Protein AF-A0A1V5QG27-F1 (afdb_monomer)

Sequence (175 aa):
MESQVDEIRRYFSTFIGSGKLAVKQAFITAENIEELFAQMKVPAEFDYLSVDIDGNDYWVWKAIQRFSPRVVSVEYNGVFPAHVNWVMPYAPQHSWDGTNYYGASLKALENLGRQKGYSLVGCNLVGVNAFFVRNDLLGDRFCAPFTAENHYEPRRYFLCQSPWRYMKFGPYVEG

Structure (mmCIF, N/CA/C/O backbone):
data_AF-A0A1V5QG27-F1
#
_entry.id   AF-A0A1V5QG27-F1
#
loop_
_atom_site.group_PDB
_atom_site.id
_atom_site.type_symbol
_atom_site.label_atom_id
_atom_site.label_alt_id
_atom_site.label_comp_id
_atom_site.label_asym_id
_atom_site.label_entity_id
_atom_site.label_seq_id
_atom_site.pdbx_PDB_ins_code
_atom_site.Cartn_x
_atom_site.Cartn_y
_atom_site.Cartn_z
_atom_site.occupancy
_atom_site.B_iso_or_equiv
_atom_site.auth_seq_id
_atom_site.auth_comp_id
_atom_site.auth_asym_id
_atom_site.auth_atom_id
_atom_site.pdbx_PDB_model_num
ATOM 1 N N . MET A 1 1 ? -2.673 26.837 9.953 1.00 51.56 1 MET A N 1
ATOM 2 C CA . MET A 1 1 ? -3.381 25.921 9.035 1.00 51.56 1 MET A CA 1
ATOM 3 C C . MET A 1 1 ? -3.932 24.789 9.877 1.00 51.56 1 MET A C 1
ATOM 5 O O . MET A 1 1 ? -3.185 24.307 10.720 1.00 51.56 1 MET A O 1
ATOM 9 N N . GLU A 1 2 ? -5.211 24.441 9.718 1.00 60.25 2 GLU A N 1
ATOM 10 C CA . GLU A 1 2 ? -5.757 23.192 10.278 1.00 60.25 2 GLU A CA 1
ATOM 11 C C . GLU A 1 2 ? -4.984 22.014 9.677 1.00 60.25 2 GLU A C 1
ATOM 13 O O . GLU A 1 2 ? -4.606 22.057 8.504 1.00 60.25 2 GLU A O 1
ATOM 18 N N . SER A 1 3 ? -4.696 20.988 10.477 1.00 85.56 3 SER A N 1
ATOM 19 C CA . SER A 1 3 ? -4.142 19.752 9.928 1.00 85.56 3 SER A CA 1
ATOM 20 C C . SER A 1 3 ? -5.235 18.988 9.171 1.00 85.56 3 SER A C 1
ATOM 22 O O . SER A 1 3 ? -6.419 19.127 9.474 1.00 85.56 3 SER A O 1
ATOM 24 N N . GLN A 1 4 ? -4.856 18.114 8.233 1.00 87.38 4 GLN A N 1
ATOM 25 C CA . GLN A 1 4 ? -5.821 17.226 7.564 1.00 87.38 4 GLN A CA 1
ATOM 26 C C . GLN A 1 4 ? -6.628 16.387 8.577 1.00 87.38 4 GLN A C 1
ATOM 28 O O . GLN A 1 4 ? -7.802 16.094 8.368 1.00 87.38 4 GLN A O 1
ATOM 33 N N . VAL A 1 5 ? -6.028 16.044 9.722 1.00 91.75 5 VAL A N 1
ATOM 34 C CA . VAL A 1 5 ? -6.707 15.324 10.810 1.00 91.75 5 VAL A CA 1
ATOM 35 C C . VAL A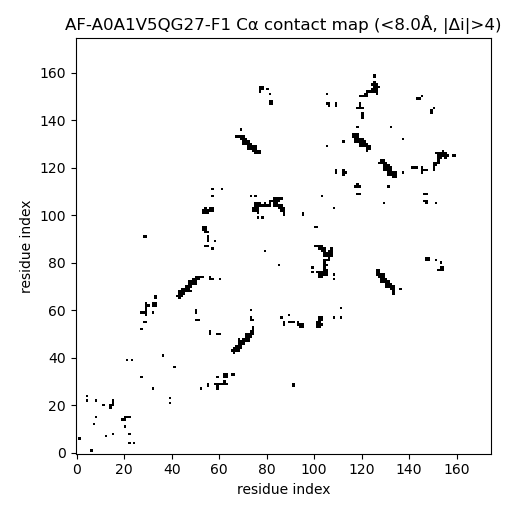 1 5 ? -7.788 16.180 11.471 1.00 91.75 5 VAL A C 1
ATOM 37 O O . VAL A 1 5 ? -8.843 15.650 11.821 1.00 91.75 5 VAL A O 1
ATOM 40 N N . ASP A 1 6 ? -7.561 17.484 11.632 1.00 91.69 6 ASP A N 1
ATOM 41 C CA . ASP A 1 6 ? -8.564 18.400 12.187 1.00 91.69 6 ASP A CA 1
ATOM 42 C C . ASP A 1 6 ? -9.758 18.538 11.236 1.00 91.69 6 ASP A C 1
ATOM 44 O O . ASP A 1 6 ? -10.910 18.450 11.670 1.00 91.69 6 ASP A O 1
ATOM 48 N N . GLU A 1 7 ? -9.501 18.617 9.927 1.00 91.25 7 GLU A N 1
ATOM 49 C CA . GLU A 1 7 ? -10.557 18.599 8.913 1.00 91.25 7 GLU A CA 1
ATOM 50 C C . GLU A 1 7 ? -11.371 17.302 8.960 1.00 91.25 7 GLU A C 1
ATOM 52 O O . GLU A 1 7 ? -12.603 17.362 8.972 1.00 91.25 7 GLU A O 1
ATOM 57 N N . ILE A 1 8 ? -10.717 16.138 9.064 1.00 91.81 8 ILE A N 1
ATOM 58 C CA . ILE A 1 8 ? -11.411 14.850 9.199 1.00 91.81 8 ILE A CA 1
ATOM 59 C C . ILE A 1 8 ? -12.285 14.840 10.458 1.00 91.81 8 ILE A C 1
ATOM 61 O O . ILE A 1 8 ? -13.462 14.484 10.392 1.00 91.81 8 ILE A O 1
ATOM 65 N N . ARG A 1 9 ? -11.742 15.260 11.608 1.00 93.31 9 ARG A N 1
ATOM 66 C CA . ARG A 1 9 ? -12.488 15.307 12.877 1.00 93.31 9 ARG A CA 1
ATOM 67 C C . ARG A 1 9 ? -13.709 16.211 12.796 1.00 93.31 9 ARG A C 1
ATOM 69 O O . ARG A 1 9 ? -14.738 15.886 13.381 1.00 93.31 9 ARG A O 1
ATOM 76 N N . ARG A 1 10 ? -13.604 17.321 12.069 1.00 91.06 10 ARG A N 1
ATOM 77 C CA . ARG A 1 10 ? -14.700 18.265 11.865 1.00 91.06 10 ARG A CA 1
ATOM 78 C C . ARG A 1 10 ? -15.766 17.710 10.923 1.00 91.06 10 ARG A C 1
ATOM 80 O O . ARG A 1 10 ? -16.941 17.713 11.279 1.00 91.06 10 ARG A O 1
ATOM 87 N N . TYR A 1 11 ? -15.375 17.246 9.737 1.00 90.44 11 TYR A N 1
ATOM 88 C CA . TYR A 1 11 ? -16.317 16.838 8.688 1.00 90.44 11 TYR A CA 1
ATOM 89 C C . TYR A 1 11 ? -16.942 15.455 8.926 1.00 90.44 11 TYR A C 1
ATOM 91 O O . TYR A 1 11 ? -18.077 15.221 8.512 1.00 90.44 11 TYR A O 1
ATOM 99 N N . PHE A 1 12 ? -16.246 14.561 9.633 1.00 92.06 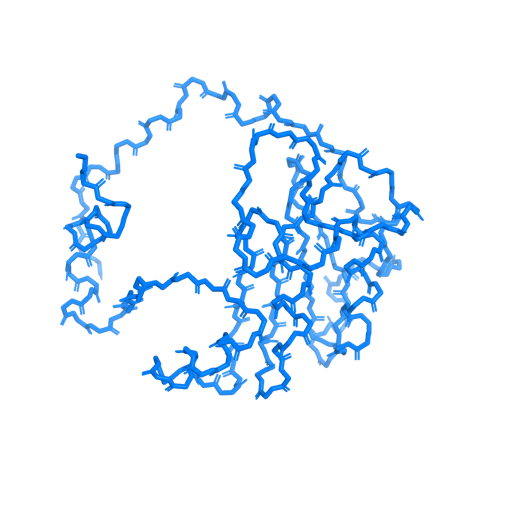12 PHE A N 1
ATOM 100 C CA . PHE A 1 12 ? -16.708 13.201 9.935 1.00 92.06 12 PHE A CA 1
ATOM 101 C C . PHE A 1 12 ? -17.011 12.988 11.426 1.00 92.06 12 PHE A C 1
ATOM 103 O O . PHE A 1 12 ? -17.005 11.853 11.907 1.00 92.06 12 PHE A O 1
ATOM 110 N N . SER A 1 13 ? -17.300 14.065 12.163 1.00 93.50 13 SER A N 1
ATOM 111 C CA . SER A 1 13 ? -17.585 14.031 13.605 1.00 93.50 13 SER A CA 1
ATOM 112 C C . SER A 1 13 ? -18.696 13.042 13.975 1.00 93.50 13 SER A C 1
ATOM 114 O O . SER A 1 13 ? -18.549 12.315 14.952 1.00 93.50 13 SER A O 1
ATOM 116 N N . THR A 1 14 ? -19.753 12.929 13.165 1.00 93.50 14 THR A N 1
ATOM 117 C CA . THR A 1 14 ? -20.835 11.944 13.339 1.00 93.50 14 THR A CA 1
ATOM 118 C C . THR A 1 14 ? -20.333 10.495 13.288 1.00 93.50 14 THR A C 1
ATOM 120 O O . THR A 1 14 ? -20.661 9.678 14.153 1.00 93.50 14 THR A O 1
ATOM 123 N N . PHE A 1 15 ? -19.511 10.144 12.294 1.00 94.56 15 PHE A N 1
ATOM 124 C CA . PHE A 1 15 ? -18.972 8.784 12.152 1.00 94.56 15 PHE A CA 1
ATOM 125 C C . PHE A 1 15 ? -17.969 8.453 13.258 1.00 94.56 15 PHE A C 1
ATOM 127 O O . PHE A 1 15 ? -17.930 7.320 13.733 1.00 94.56 15 PHE A O 1
ATOM 134 N N . ILE A 1 16 ? -17.202 9.451 13.703 1.00 95.31 16 ILE A N 1
ATOM 135 C CA . ILE A 1 16 ? -16.284 9.315 14.836 1.00 95.31 16 ILE A CA 1
ATOM 136 C C . ILE A 1 16 ? -17.067 9.135 16.141 1.00 95.31 16 ILE A C 1
ATOM 138 O O . ILE A 1 16 ? -16.796 8.204 16.895 1.00 95.31 16 ILE A O 1
ATOM 142 N N . GLY A 1 17 ? -18.077 9.973 16.387 1.00 94.75 17 GLY A N 1
ATOM 143 C CA . GLY A 1 17 ? -18.913 9.922 17.588 1.00 94.75 17 GLY A CA 1
ATOM 144 C C . GLY A 1 17 ? -19.724 8.631 17.713 1.00 94.75 17 GLY A C 1
ATOM 145 O O . GLY A 1 17 ? -19.944 8.154 18.821 1.00 94.75 17 GLY A O 1
ATOM 146 N N . SER A 1 18 ? -20.113 8.029 16.585 1.00 96.19 18 SER A N 1
ATOM 147 C CA . SER A 1 18 ? -20.784 6.720 16.540 1.00 96.19 18 SER A CA 1
ATOM 148 C C . SER A 1 18 ? -19.826 5.521 16.525 1.00 96.19 18 SER A C 1
ATOM 150 O O . SER A 1 18 ? -20.284 4.380 16.541 1.00 96.19 18 SER A O 1
ATOM 152 N N . GLY A 1 19 ? -18.508 5.746 16.481 1.00 94.50 19 GLY A N 1
ATOM 153 C CA . GLY A 1 19 ? -17.495 4.687 16.442 1.00 94.50 19 GLY A CA 1
ATOM 154 C C . GLY A 1 19 ? -17.362 3.958 15.098 1.00 94.50 19 GLY A C 1
ATOM 155 O O . GLY A 1 19 ? -16.638 2.969 15.022 1.00 94.50 19 GLY A O 1
ATOM 156 N N . LYS A 1 20 ? -18.023 4.434 14.032 1.00 95.12 20 LYS A N 1
ATOM 157 C CA . LYS A 1 20 ? -17.903 3.888 12.664 1.00 95.12 20 LYS A CA 1
ATOM 158 C C . LYS A 1 20 ? -16.599 4.298 11.968 1.00 95.12 20 LYS A C 1
ATOM 160 O O . LYS A 1 20 ? -16.198 3.655 11.004 1.00 95.12 20 LYS A O 1
ATOM 165 N N . LEU A 1 21 ? -15.950 5.365 12.440 1.00 95.69 21 LEU A N 1
ATOM 166 C CA . LEU A 1 21 ? -14.657 5.847 11.958 1.00 95.69 21 LEU A CA 1
ATOM 167 C C . LEU A 1 21 ? -13.728 6.112 13.145 1.00 95.69 21 LEU A C 1
ATOM 169 O O . LEU A 1 21 ? -14.101 6.799 14.092 1.00 95.69 21 LEU A O 1
ATOM 173 N N . ALA A 1 22 ? -12.493 5.626 13.067 1.00 95.88 22 ALA A N 1
ATOM 174 C CA . ALA A 1 22 ? -11.440 5.949 14.020 1.00 95.88 22 ALA A CA 1
ATOM 175 C C . ALA A 1 22 ? -10.273 6.616 13.286 1.00 95.88 22 ALA A C 1
ATOM 177 O O . ALA A 1 22 ? -9.914 6.213 12.182 1.00 95.88 22 ALA A O 1
ATOM 178 N N . VAL A 1 23 ? -9.681 7.643 13.897 1.00 95.81 23 VAL A N 1
ATOM 179 C CA . VAL A 1 23 ? -8.600 8.431 13.289 1.00 95.81 23 VAL A CA 1
ATOM 180 C C . VAL A 1 23 ? -7.460 8.569 14.282 1.00 95.81 23 VAL A C 1
ATOM 182 O O . VAL A 1 23 ? -7.659 9.003 15.419 1.00 95.81 23 VAL A O 1
ATOM 185 N N . LYS A 1 24 ? -6.249 8.242 13.833 1.00 95.19 24 LYS A N 1
ATOM 186 C CA . LYS A 1 24 ? -5.016 8.390 14.602 1.00 95.19 24 LYS A CA 1
ATOM 187 C C . LYS A 1 24 ? -4.030 9.226 13.805 1.00 95.19 24 LYS A C 1
ATOM 189 O O . LYS A 1 24 ? -3.652 8.858 12.702 1.00 95.19 24 LYS A O 1
ATOM 194 N N . GLN A 1 25 ? -3.597 10.335 14.392 1.00 95.94 25 GLN A N 1
ATOM 195 C CA . GLN A 1 25 ? -2.482 11.111 13.864 1.00 95.94 25 GLN A CA 1
ATOM 196 C C . GLN A 1 25 ? -1.175 10.489 14.354 1.00 95.94 25 GLN A C 1
ATOM 198 O O . GLN A 1 25 ? -0.935 10.437 15.562 1.00 95.94 25 GLN A O 1
ATOM 203 N N . ALA A 1 26 ? -0.354 10.005 13.428 1.00 95.31 26 ALA A N 1
ATOM 204 C CA . ALA A 1 26 ? 0.970 9.462 13.700 1.00 95.31 26 ALA A CA 1
ATOM 205 C C . ALA A 1 26 ? 1.838 9.559 12.439 1.00 95.31 26 ALA A C 1
ATOM 207 O O . ALA A 1 26 ? 1.316 9.503 11.328 1.00 95.31 26 ALA A O 1
ATOM 208 N N . PHE A 1 27 ? 3.153 9.679 12.617 1.00 96.00 27 PHE A N 1
ATOM 209 C CA . PHE A 1 27 ? 4.109 9.469 11.533 1.00 96.00 27 PHE A CA 1
ATOM 210 C C . PHE A 1 27 ? 4.399 7.967 11.440 1.00 96.00 27 PHE A C 1
ATOM 212 O O . PHE A 1 27 ? 4.884 7.376 12.409 1.00 96.00 27 PHE A O 1
ATOM 219 N N . ILE A 1 28 ? 4.038 7.337 10.324 1.00 97.12 28 ILE A N 1
ATOM 220 C CA . ILE A 1 28 ? 4.103 5.880 10.166 1.00 97.12 28 ILE A CA 1
ATOM 221 C C . ILE A 1 28 ? 5.514 5.466 9.740 1.00 97.12 28 ILE A C 1
ATOM 223 O O . ILE A 1 28 ? 6.086 6.031 8.811 1.00 97.12 28 ILE A O 1
ATOM 227 N N . THR A 1 29 ? 6.057 4.449 10.401 1.00 98.44 29 THR A N 1
ATOM 228 C CA . THR A 1 29 ? 7.343 3.830 10.070 1.00 98.44 29 THR A CA 1
ATOM 229 C C . THR A 1 29 ? 7.203 2.308 10.024 1.00 98.44 29 THR A C 1
ATOM 231 O O . THR A 1 29 ? 6.205 1.741 10.479 1.00 98.44 29 THR A O 1
ATOM 234 N N . ALA A 1 30 ? 8.211 1.622 9.483 1.00 98.38 30 ALA A N 1
ATOM 235 C CA . ALA A 1 30 ? 8.245 0.162 9.474 1.00 98.38 30 ALA A CA 1
ATOM 236 C C . ALA A 1 30 ? 8.248 -0.420 10.902 1.00 98.38 30 ALA A C 1
ATOM 238 O O . ALA A 1 30 ? 7.705 -1.494 11.135 1.00 98.38 30 ALA A O 1
ATOM 239 N N . GLU A 1 31 ? 8.819 0.292 11.874 1.00 98.56 31 GLU A N 1
ATOM 240 C CA . GLU A 1 31 ? 8.923 -0.171 13.261 1.00 98.56 31 GLU A CA 1
ATOM 241 C C . GLU A 1 31 ? 7.624 0.005 14.053 1.00 98.56 31 GLU A C 1
ATOM 243 O O . GLU A 1 31 ? 7.418 -0.705 15.035 1.00 98.56 31 GLU A O 1
ATOM 248 N N . ASN A 1 32 ? 6.762 0.955 13.671 1.00 98.31 32 ASN A N 1
ATOM 249 C CA . ASN A 1 32 ? 5.613 1.339 14.495 1.00 98.31 32 ASN A CA 1
ATOM 250 C C . ASN A 1 32 ? 4.246 0.911 13.943 1.00 98.31 32 ASN A C 1
ATOM 252 O O . ASN A 1 32 ? 3.275 0.929 14.699 1.00 98.31 32 ASN A O 1
ATOM 256 N N . ILE A 1 33 ? 4.145 0.510 12.671 1.00 98.38 33 ILE A N 1
ATOM 257 C CA . ILE A 1 33 ? 2.849 0.283 12.017 1.00 98.38 33 ILE A CA 1
ATOM 258 C C . ILE A 1 33 ? 1.989 -0.778 12.719 1.00 98.38 33 ILE A C 1
ATOM 260 O O . ILE A 1 33 ? 0.801 -0.559 12.953 1.00 98.38 33 ILE A O 1
ATOM 264 N N . GLU A 1 34 ? 2.573 -1.906 13.121 1.00 98.25 34 GLU A N 1
ATOM 265 C CA . GLU A 1 34 ? 1.814 -2.969 13.791 1.00 98.25 34 GLU A CA 1
ATOM 266 C C . GLU A 1 34 ? 1.373 -2.584 15.205 1.00 98.25 34 GLU A C 1
ATOM 268 O O . GLU A 1 34 ? 0.284 -2.958 15.641 1.00 98.25 34 GLU A O 1
ATOM 273 N N . GLU A 1 35 ? 2.196 -1.812 15.913 1.00 98.38 35 GLU A N 1
ATOM 274 C CA . GLU A 1 35 ? 1.856 -1.286 17.234 1.00 98.38 35 GLU A CA 1
ATOM 275 C C . GLU A 1 35 ? 0.725 -0.253 17.125 1.00 98.38 35 GLU A C 1
ATOM 277 O O . GLU A 1 35 ? -0.220 -0.274 17.912 1.00 98.38 35 GLU A O 1
ATOM 282 N N . LEU A 1 36 ? 0.745 0.595 16.091 1.00 98.38 36 LEU A N 1
ATOM 283 C CA . LEU A 1 36 ? -0.359 1.507 15.790 1.00 98.38 36 LEU A CA 1
ATOM 284 C C . LEU A 1 36 ? -1.655 0.743 15.483 1.00 98.38 36 LEU A C 1
ATOM 286 O O . LEU A 1 36 ? -2.713 1.117 15.993 1.00 98.38 36 LEU A O 1
ATOM 290 N N . PHE A 1 37 ? -1.593 -0.346 14.711 1.00 98.31 37 PHE A N 1
ATOM 291 C CA . PHE A 1 37 ? -2.753 -1.211 14.468 1.00 98.31 37 PHE A CA 1
ATOM 292 C C . PHE A 1 37 ? -3.285 -1.837 15.761 1.00 98.31 37 PHE A C 1
ATOM 294 O O . PHE A 1 37 ? -4.496 -1.824 15.991 1.00 98.31 37 PHE A O 1
ATOM 301 N N . ALA A 1 38 ? -2.402 -2.320 16.639 1.00 97.50 38 ALA A N 1
ATOM 302 C CA . ALA A 1 38 ? -2.787 -2.882 17.932 1.00 97.50 38 ALA A CA 1
ATOM 303 C C . ALA A 1 38 ? -3.459 -1.837 18.842 1.00 97.50 38 ALA A C 1
ATOM 305 O O . ALA A 1 38 ? -4.528 -2.099 19.396 1.00 97.50 38 ALA A O 1
ATOM 306 N N . GLN A 1 39 ? -2.895 -0.628 18.940 1.00 97.62 39 GLN A N 1
ATOM 307 C CA . GLN A 1 39 ? -3.480 0.491 19.694 1.00 97.62 39 GLN A CA 1
ATOM 308 C C . GLN A 1 39 ? -4.870 0.874 19.178 1.00 97.62 39 GLN A C 1
ATOM 310 O O . GLN A 1 39 ? -5.763 1.201 19.961 1.00 97.62 39 GLN A O 1
ATOM 315 N N . MET A 1 40 ? -5.056 0.804 17.860 1.00 97.19 40 MET A N 1
ATOM 316 C CA . MET A 1 40 ? -6.327 1.074 17.189 1.00 97.19 40 MET A CA 1
ATOM 317 C C . MET A 1 40 ? -7.273 -0.132 17.174 1.00 97.19 40 MET A C 1
ATOM 319 O O . MET A 1 40 ? -8.371 -0.027 16.631 1.00 97.19 40 MET A O 1
ATOM 323 N N . LYS A 1 41 ? -6.884 -1.257 17.795 1.00 97.00 41 LYS A N 1
ATOM 324 C CA . LYS A 1 41 ? -7.662 -2.503 17.866 1.00 97.00 41 LYS A CA 1
ATOM 325 C C . LYS A 1 41 ? -8.076 -3.028 16.487 1.00 97.00 41 LYS A C 1
ATOM 327 O O . LYS A 1 41 ? -9.156 -3.599 16.340 1.00 97.00 41 LYS A O 1
ATOM 332 N N . VAL A 1 42 ? -7.222 -2.835 15.481 1.00 97.88 42 VAL A N 1
ATOM 333 C CA . VAL A 1 42 ? -7.424 -3.413 14.149 1.00 97.88 42 VAL A CA 1
ATOM 334 C C . VAL A 1 42 ? -7.404 -4.941 14.295 1.00 97.88 42 VAL A C 1
ATOM 336 O O . VAL A 1 42 ? -6.495 -5.472 14.940 1.00 97.88 42 VAL A O 1
ATOM 339 N N . PRO A 1 43 ? -8.396 -5.672 13.764 1.00 97.81 43 PRO A N 1
ATOM 340 C CA . PRO A 1 43 ? -8.380 -7.128 13.823 1.00 97.81 43 PRO A CA 1
ATOM 341 C C . PRO A 1 43 ? -7.254 -7.681 12.942 1.00 97.81 43 PRO A C 1
ATOM 343 O O . PRO A 1 43 ? -6.877 -7.072 11.945 1.00 97.81 43 PRO A O 1
ATOM 346 N N . ALA A 1 44 ? -6.717 -8.852 13.295 1.00 97.62 44 ALA A N 1
ATOM 347 C CA . ALA A 1 44 ? -5.647 -9.483 12.516 1.00 97.62 44 ALA A CA 1
ATOM 348 C C . ALA A 1 44 ? -6.077 -9.767 11.065 1.00 97.62 44 ALA A C 1
ATOM 350 O O . ALA A 1 44 ? -5.274 -9.636 10.146 1.00 97.62 44 ALA A O 1
ATOM 351 N N . GLU A 1 45 ? -7.352 -10.097 10.853 1.00 98.12 45 GLU A N 1
ATOM 352 C CA . GLU A 1 45 ? -7.966 -10.209 9.532 1.00 98.12 45 GLU A CA 1
ATOM 353 C C . GLU A 1 45 ? -9.020 -9.113 9.351 1.00 98.12 45 GLU A C 1
ATOM 355 O O . GLU A 1 45 ? -9.913 -8.952 10.183 1.00 98.12 45 GLU A O 1
ATOM 360 N N . PHE A 1 46 ? -8.915 -8.361 8.258 1.00 98.19 46 PHE A N 1
ATOM 361 C CA . PHE A 1 46 ? -9.864 -7.321 7.853 1.00 98.19 46 PHE A CA 1
ATOM 362 C C . PHE A 1 46 ? -9.949 -7.257 6.329 1.00 98.19 46 PHE A C 1
ATOM 364 O O . PHE A 1 46 ? -9.179 -7.909 5.629 1.00 98.19 46 PHE A O 1
ATOM 371 N N . ASP A 1 47 ? -10.891 -6.498 5.778 1.00 98.50 47 ASP A N 1
ATOM 372 C CA . ASP A 1 47 ? -11.154 -6.574 4.340 1.00 98.50 47 ASP A CA 1
ATOM 373 C C . ASP A 1 47 ? -10.146 -5.794 3.481 1.00 98.50 47 ASP A C 1
ATOM 375 O O . ASP A 1 47 ? -9.695 -6.312 2.461 1.00 98.50 47 ASP A O 1
ATOM 379 N N . TYR A 1 48 ? -9.768 -4.575 3.873 1.00 98.56 48 TYR A N 1
ATOM 380 C CA . TYR A 1 48 ? -9.018 -3.670 2.996 1.00 98.56 48 TYR A CA 1
ATOM 381 C C . TYR A 1 48 ? -7.961 -2.846 3.736 1.00 98.56 48 TYR A C 1
ATOM 383 O O . TYR A 1 48 ? -8.277 -2.147 4.698 1.00 98.56 48 TYR A O 1
ATOM 391 N N . LEU A 1 49 ? -6.721 -2.891 3.242 1.00 98.75 49 LEU A N 1
ATOM 392 C CA . LEU A 1 49 ? -5.599 -2.050 3.665 1.00 98.75 49 LEU A CA 1
ATOM 393 C C . LEU A 1 49 ? -5.184 -1.122 2.520 1.00 98.75 49 LEU A C 1
ATOM 395 O O . LEU A 1 49 ? -4.928 -1.597 1.420 1.00 98.75 49 LEU A O 1
ATOM 399 N N . SER A 1 50 ? -5.041 0.175 2.787 1.00 98.50 50 SER A N 1
ATOM 400 C CA . SER A 1 50 ? -4.419 1.131 1.864 1.00 98.50 50 SER A CA 1
ATOM 401 C C . SER A 1 50 ? -3.094 1.608 2.446 1.00 98.50 50 SER A C 1
ATOM 403 O O . SER A 1 50 ? -3.057 2.013 3.608 1.00 98.50 50 SER A O 1
ATOM 405 N N . VAL A 1 51 ? -2.028 1.572 1.652 1.00 98.44 51 VAL A N 1
ATOM 406 C CA . VAL A 1 51 ? -0.704 2.105 1.989 1.00 98.44 51 VAL A CA 1
ATOM 407 C C . VAL A 1 51 ? -0.340 3.132 0.923 1.00 98.44 51 VAL A C 1
ATOM 409 O O . VAL A 1 51 ? -0.027 2.764 -0.205 1.00 98.44 51 VAL A O 1
ATOM 412 N N . ASP A 1 52 ? -0.479 4.399 1.287 1.00 96.38 52 ASP A N 1
ATOM 413 C CA . ASP A 1 52 ? -0.190 5.565 0.453 1.00 96.38 52 ASP A CA 1
ATOM 414 C C . ASP A 1 52 ? 0.328 6.649 1.410 1.00 96.38 52 ASP A C 1
ATOM 416 O O . ASP A 1 52 ? -0.444 7.330 2.091 1.00 96.38 52 ASP A O 1
ATOM 420 N N . ILE A 1 53 ? 1.642 6.623 1.637 1.00 95.44 53 ILE A N 1
ATOM 421 C CA . ILE A 1 53 ? 2.359 7.449 2.622 1.00 95.44 53 ILE A CA 1
ATOM 422 C C . ILE A 1 53 ? 3.529 8.211 1.988 1.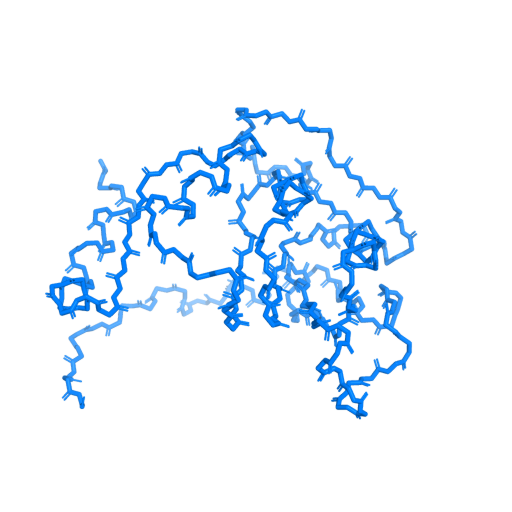00 95.44 53 ILE A C 1
ATOM 424 O O . ILE A 1 53 ? 4.475 8.581 2.690 1.00 95.44 53 ILE A O 1
ATOM 428 N N . ASP A 1 54 ? 3.468 8.409 0.670 1.00 93.31 54 ASP A N 1
ATOM 429 C CA . ASP A 1 54 ? 4.408 9.192 -0.125 1.00 93.31 54 ASP A CA 1
ATOM 430 C C . ASP A 1 54 ? 5.884 8.770 0.075 1.00 93.31 54 ASP A C 1
ATOM 432 O O . ASP A 1 54 ? 6.765 9.607 0.291 1.00 93.31 54 ASP A O 1
ATOM 436 N N . GLY A 1 55 ? 6.205 7.467 0.059 1.00 95.25 55 GLY A N 1
ATOM 437 C CA . GLY A 1 55 ? 7.604 7.028 0.062 1.00 95.25 55 GLY A CA 1
ATOM 438 C C . GLY A 1 55 ? 7.874 5.641 0.633 1.00 95.25 55 GLY A C 1
ATOM 439 O O . GLY A 1 55 ? 8.332 4.741 -0.071 1.00 95.25 55 GLY A O 1
ATOM 440 N N . ASN A 1 56 ? 7.693 5.457 1.941 1.00 98.00 56 ASN A N 1
ATOM 441 C CA . ASN A 1 56 ? 8.092 4.216 2.625 1.00 98.00 56 ASN A CA 1
ATOM 442 C C . ASN A 1 56 ? 7.091 3.059 2.445 1.00 98.00 56 ASN A C 1
ATOM 444 O O . ASN A 1 56 ? 7.165 2.071 3.176 1.00 98.00 56 ASN A O 1
ATOM 448 N N . ASP A 1 57 ? 6.183 3.145 1.476 1.00 98.31 57 ASP A N 1
ATOM 449 C CA . ASP A 1 57 ? 5.053 2.240 1.243 1.00 98.31 57 ASP A CA 1
ATOM 450 C C . ASP A 1 57 ? 5.480 0.771 1.182 1.00 98.31 57 ASP A C 1
ATOM 452 O O . ASP A 1 57 ? 4.944 -0.084 1.894 1.00 98.31 57 ASP A O 1
ATOM 456 N N . TYR A 1 58 ? 6.534 0.487 0.409 1.00 98.75 58 TYR A N 1
ATOM 457 C CA . TYR A 1 58 ? 7.129 -0.847 0.311 1.00 98.75 58 TYR A CA 1
ATOM 458 C C . TYR A 1 58 ? 7.593 -1.371 1.677 1.00 98.75 58 TYR A C 1
ATOM 460 O O . TYR A 1 58 ? 7.342 -2.524 2.026 1.00 98.75 58 TYR A O 1
ATOM 468 N N . TRP A 1 59 ? 8.279 -0.538 2.462 1.00 98.81 59 TRP A N 1
ATOM 469 C CA . TRP A 1 59 ? 8.870 -0.938 3.740 1.00 98.81 59 TRP A CA 1
ATOM 470 C C . TRP A 1 59 ? 7.823 -1.110 4.830 1.00 98.81 59 TRP A C 1
ATOM 472 O O . TRP A 1 59 ? 7.886 -2.078 5.586 1.00 98.81 59 TRP A O 1
ATOM 482 N N . VAL A 1 60 ? 6.831 -0.223 4.867 1.00 98.75 60 VAL A N 1
ATOM 483 C CA . VAL A 1 60 ? 5.705 -0.316 5.795 1.00 98.75 60 VAL A CA 1
ATOM 484 C C . VAL A 1 60 ? 4.874 -1.556 5.492 1.00 98.75 60 VAL A C 1
ATOM 486 O O . VAL A 1 60 ? 4.642 -2.359 6.395 1.00 98.75 60 VAL A O 1
ATOM 489 N N . TRP A 1 61 ? 4.512 -1.808 4.230 1.00 98.81 61 TRP A N 1
ATOM 490 C CA . TRP A 1 61 ? 3.795 -3.037 3.887 1.00 98.81 61 TRP A CA 1
ATOM 491 C C . TRP A 1 61 ? 4.632 -4.293 4.163 1.00 98.81 61 TRP A C 1
ATOM 493 O O . TRP A 1 61 ? 4.118 -5.298 4.668 1.00 98.81 61 TRP A O 1
ATOM 503 N N . LYS A 1 62 ? 5.945 -4.247 3.903 1.00 98.81 62 LYS A N 1
ATOM 504 C CA . LYS A 1 62 ? 6.863 -5.337 4.252 1.00 98.81 62 LYS A CA 1
ATOM 505 C C . LYS A 1 62 ? 6.880 -5.611 5.757 1.00 98.81 62 LYS A C 1
ATOM 507 O O . LYS A 1 62 ? 6.915 -6.781 6.128 1.00 98.81 62 LYS A O 1
ATOM 512 N N . ALA A 1 63 ? 6.819 -4.590 6.606 1.00 98.69 63 ALA A N 1
ATOM 513 C CA . ALA A 1 63 ? 6.871 -4.740 8.059 1.00 98.69 63 ALA A CA 1
ATOM 514 C C . ALA A 1 63 ? 5.591 -5.312 8.693 1.00 98.69 63 ALA A C 1
ATOM 516 O O . ALA A 1 63 ? 5.666 -5.913 9.758 1.00 98.69 63 ALA A O 1
ATOM 517 N N . ILE A 1 64 ? 4.436 -5.195 8.033 1.00 98.69 64 ILE A N 1
ATOM 518 C CA . ILE A 1 64 ? 3.177 -5.787 8.511 1.00 98.69 64 ILE A CA 1
ATOM 519 C C . ILE A 1 64 ? 3.232 -7.315 8.344 1.00 98.69 64 ILE A C 1
ATOM 521 O O . ILE A 1 64 ? 3.189 -7.812 7.225 1.00 98.69 64 ILE A O 1
ATOM 525 N N . GLN A 1 65 ? 3.317 -8.080 9.426 1.00 98.12 65 GLN A N 1
ATOM 526 C CA . GLN A 1 65 ? 3.454 -9.544 9.431 1.00 98.12 65 GLN A CA 1
ATOM 527 C C . GLN A 1 65 ? 2.311 -10.247 10.177 1.00 98.12 65 GLN A C 1
ATOM 529 O O . GLN A 1 65 ? 1.893 -11.334 9.791 1.00 98.12 65 GLN A O 1
ATOM 534 N N . ARG A 1 66 ? 1.784 -9.631 11.238 1.00 98.19 66 ARG A N 1
ATOM 535 C CA . ARG A 1 66 ? 0.731 -10.169 12.112 1.00 98.19 66 ARG A CA 1
ATOM 536 C C . ARG A 1 66 ? -0.681 -9.932 11.580 1.00 98.19 66 ARG A C 1
ATOM 538 O O . ARG A 1 66 ? -1.634 -10.460 12.148 1.00 98.19 66 ARG A O 1
ATOM 545 N N . PHE A 1 67 ? -0.814 -9.142 10.518 1.00 98.56 67 PHE A N 1
ATOM 546 C CA . PHE A 1 67 ? -2.090 -8.763 9.922 1.00 98.56 67 PHE A CA 1
ATOM 547 C C . PHE A 1 67 ? -2.192 -9.272 8.484 1.00 98.56 67 PHE A C 1
ATOM 549 O O . PHE A 1 67 ? -1.240 -9.180 7.711 1.00 98.56 67 PHE A O 1
ATOM 556 N N . SER A 1 68 ? -3.361 -9.800 8.131 1.00 98.06 68 SER A N 1
ATOM 557 C CA . SER A 1 68 ? -3.646 -10.457 6.854 1.00 98.06 68 SER A CA 1
ATOM 558 C C . SER A 1 68 ? -4.934 -9.911 6.228 1.00 98.06 68 SER A C 1
ATOM 560 O O . SER A 1 68 ? -5.942 -10.626 6.196 1.00 98.06 68 SER A O 1
ATOM 562 N N . PRO A 1 69 ? -4.942 -8.650 5.754 1.00 98.69 69 PRO A N 1
ATOM 563 C CA . PRO A 1 69 ? -6.092 -8.092 5.051 1.00 98.69 69 PRO A CA 1
ATOM 564 C C . PRO A 1 69 ? -6.46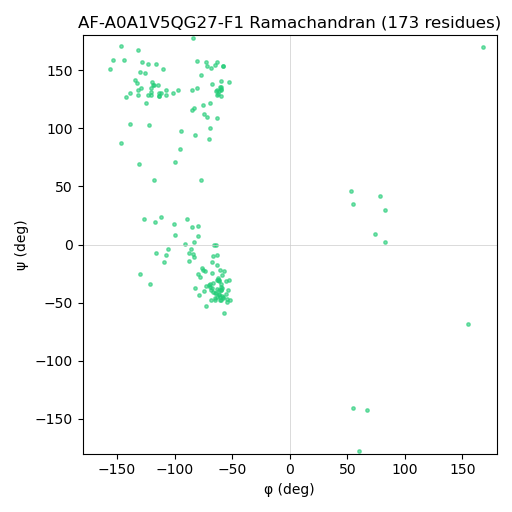8 -8.917 3.811 1.00 98.69 69 PRO A C 1
ATOM 566 O O . PRO A 1 69 ? -5.625 -9.567 3.204 1.00 98.69 69 PRO A O 1
ATOM 569 N N . ARG A 1 70 ? -7.731 -8.886 3.385 1.00 98.75 70 ARG A N 1
ATOM 570 C CA . ARG A 1 70 ? -8.167 -9.609 2.173 1.00 98.75 70 ARG A CA 1
ATOM 571 C C . ARG A 1 70 ? -7.658 -8.940 0.896 1.00 98.75 70 ARG A C 1
ATOM 573 O O . ARG A 1 70 ? -7.315 -9.628 -0.068 1.00 98.75 70 ARG A O 1
ATOM 580 N N . VAL A 1 71 ? -7.598 -7.610 0.910 1.00 98.69 71 VAL A N 1
ATOM 581 C CA . VAL A 1 71 ? -7.129 -6.763 -0.188 1.00 98.69 71 VAL A CA 1
ATOM 582 C C . VAL A 1 71 ? -6.145 -5.721 0.341 1.00 98.69 71 VAL A C 1
ATOM 584 O O . VAL A 1 71 ? -6.373 -5.119 1.391 1.00 98.69 71 VAL A O 1
ATOM 587 N N . VAL A 1 72 ? -5.068 -5.481 -0.404 1.00 98.88 72 VAL A N 1
ATOM 588 C CA . VAL A 1 72 ? -4.107 -4.404 -0.137 1.00 98.88 72 VAL A CA 1
ATOM 589 C C . VAL A 1 72 ? -4.006 -3.505 -1.364 1.00 98.88 72 VAL A C 1
ATOM 591 O O . VAL A 1 72 ? -3.777 -3.997 -2.464 1.00 98.88 72 VAL A O 1
ATOM 594 N N . SER A 1 73 ? -4.150 -2.197 -1.184 1.00 98.75 73 SER A N 1
ATOM 595 C CA . SER A 1 73 ? -3.735 -1.184 -2.152 1.00 98.75 73 SER A CA 1
ATOM 596 C C . SER A 1 73 ? -2.418 -0.579 -1.694 1.00 98.75 73 SER A C 1
ATOM 598 O O . SER A 1 73 ? -2.310 -0.185 -0.534 1.00 98.75 73 SER A O 1
ATOM 600 N N . VAL A 1 74 ? -1.432 -0.501 -2.583 1.00 98.69 74 VAL A N 1
ATOM 601 C CA . VAL A 1 74 ? -0.139 0.131 -2.292 1.00 98.69 74 VAL A CA 1
ATOM 602 C C . VAL A 1 74 ? 0.197 1.129 -3.388 1.00 98.69 74 VAL A C 1
ATOM 604 O O . VAL A 1 74 ? 0.063 0.797 -4.574 1.00 98.69 74 VAL A O 1
ATOM 607 N N . GLU A 1 75 ? 0.643 2.322 -2.995 1.00 97.69 75 GLU A N 1
ATOM 608 C CA . GLU A 1 75 ? 1.159 3.302 -3.940 1.00 97.69 75 GLU A CA 1
ATOM 609 C C . GLU A 1 75 ? 2.394 2.733 -4.659 1.00 97.69 75 GLU A C 1
ATOM 611 O O . GLU A 1 75 ? 3.307 2.167 -4.048 1.00 97.69 75 GLU A O 1
ATOM 616 N N . TYR A 1 76 ? 2.424 2.862 -5.983 1.00 97.56 76 TYR A N 1
ATOM 617 C CA . TYR A 1 76 ? 3.574 2.521 -6.800 1.00 97.56 76 TYR A CA 1
ATOM 618 C C . TYR A 1 76 ? 3.994 3.696 -7.670 1.00 97.56 76 TYR A C 1
ATOM 620 O O . TYR A 1 76 ? 3.191 4.473 -8.185 1.00 97.56 76 TYR A O 1
ATOM 628 N N . ASN A 1 77 ? 5.294 3.769 -7.908 1.00 96.38 77 ASN A N 1
ATOM 629 C CA . ASN A 1 77 ? 5.887 4.792 -8.736 1.00 96.38 77 ASN A CA 1
ATOM 630 C C . ASN A 1 77 ? 5.769 4.404 -10.218 1.00 96.38 77 ASN A C 1
ATOM 632 O O . ASN A 1 77 ? 6.612 3.690 -10.774 1.00 96.38 77 ASN A O 1
ATOM 636 N N . GLY A 1 78 ? 4.711 4.898 -10.867 1.00 95.12 78 GLY A N 1
ATOM 637 C CA . GLY A 1 78 ? 4.416 4.656 -12.282 1.00 95.12 78 GLY A CA 1
ATOM 638 C C . GLY A 1 78 ? 5.429 5.244 -13.275 1.00 95.12 78 GLY A C 1
ATOM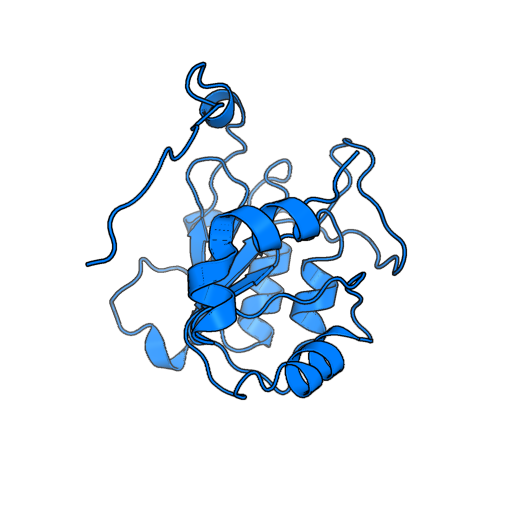 639 O O . GLY A 1 78 ? 5.256 5.072 -14.482 1.00 95.12 78 GLY A O 1
ATOM 640 N N . VAL A 1 79 ? 6.483 5.935 -12.814 1.00 94.56 79 VAL A N 1
ATOM 641 C CA . VAL A 1 79 ? 7.604 6.379 -13.670 1.00 94.56 79 VAL A CA 1
ATOM 642 C C . VAL A 1 79 ? 8.406 5.195 -14.194 1.00 94.56 79 VAL A C 1
ATOM 644 O O . VAL A 1 79 ? 8.929 5.248 -15.307 1.00 94.56 79 VAL A O 1
ATOM 647 N N . PHE A 1 80 ? 8.506 4.128 -13.404 1.00 96.25 80 PHE A N 1
ATOM 648 C CA . PHE A 1 80 ? 9.254 2.944 -13.791 1.00 96.25 80 PHE A CA 1
ATOM 649 C C . PHE A 1 80 ? 8.423 2.055 -14.727 1.00 96.25 80 PHE A C 1
ATOM 651 O O . PHE A 1 80 ? 7.256 1.785 -14.435 1.00 96.25 80 PHE A O 1
ATOM 658 N N . PRO A 1 81 ? 9.009 1.554 -15.831 1.00 96.31 81 PRO A N 1
ATOM 659 C CA . PRO A 1 81 ? 8.387 0.520 -16.650 1.00 96.31 81 PRO A CA 1
ATOM 660 C C . PRO A 1 81 ? 8.074 -0.748 -15.847 1.00 96.31 81 PRO A C 1
ATOM 662 O O . PRO A 1 81 ? 8.784 -1.084 -14.899 1.00 96.31 81 PRO A O 1
ATOM 665 N N . ALA A 1 82 ? 7.072 -1.507 -16.294 1.00 97.38 82 ALA A N 1
ATOM 666 C CA . ALA A 1 82 ? 6.540 -2.678 -15.591 1.00 97.38 82 ALA A CA 1
ATOM 667 C C . ALA A 1 82 ? 7.577 -3.740 -15.169 1.00 97.38 82 ALA A C 1
ATOM 669 O O . ALA A 1 82 ? 7.385 -4.409 -14.161 1.00 97.38 82 ALA A O 1
ATOM 670 N N . HIS A 1 83 ? 8.669 -3.903 -15.921 1.00 97.31 83 HIS A N 1
ATOM 671 C CA . HIS A 1 83 ? 9.699 -4.916 -15.660 1.00 97.31 83 HIS A CA 1
ATOM 672 C C . HIS A 1 83 ? 10.798 -4.443 -14.693 1.00 97.31 83 HIS A C 1
ATOM 674 O O . HIS A 1 83 ? 11.593 -5.255 -14.217 1.00 97.31 83 HIS A O 1
ATOM 680 N N . VAL A 1 84 ? 10.890 -3.137 -14.418 1.00 98.31 84 VAL A N 1
ATOM 681 C CA . VAL A 1 84 ? 11.958 -2.576 -13.585 1.00 98.31 84 VAL A CA 1
ATOM 682 C C . VAL A 1 84 ? 11.679 -2.890 -12.126 1.00 98.31 84 VAL A C 1
ATOM 684 O O . VAL A 1 84 ? 10.665 -2.461 -11.591 1.00 98.31 84 VAL A O 1
ATOM 687 N N . ASN A 1 85 ? 12.603 -3.601 -11.478 1.00 98.44 85 ASN A N 1
ATOM 688 C CA . ASN A 1 85 ? 12.566 -3.879 -10.046 1.00 98.44 85 ASN A CA 1
ATOM 689 C C . ASN A 1 85 ? 13.400 -2.842 -9.283 1.00 98.44 85 ASN A C 1
ATOM 691 O O . ASN A 1 85 ? 14.623 -2.951 -9.196 1.00 98.44 85 ASN A O 1
ATOM 695 N N . TRP A 1 86 ? 12.727 -1.828 -8.753 1.00 98.56 86 TRP A N 1
ATOM 696 C CA . TRP A 1 86 ? 13.323 -0.725 -8.006 1.00 98.56 86 TRP A CA 1
ATOM 697 C C . TRP A 1 86 ? 12.539 -0.427 -6.724 1.00 98.56 86 TRP A C 1
ATOM 699 O O . TRP A 1 86 ? 11.305 -0.475 -6.721 1.00 98.56 86 TRP A O 1
ATOM 709 N N . VAL A 1 87 ? 13.263 -0.104 -5.650 1.00 98.62 87 VAL A N 1
ATOM 710 C CA . VAL A 1 87 ? 12.734 0.262 -4.329 1.00 98.62 87 VAL A CA 1
ATOM 711 C C . VAL A 1 87 ? 13.562 1.424 -3.790 1.00 98.62 87 VAL A C 1
ATOM 713 O O . VAL A 1 87 ? 14.793 1.337 -3.774 1.00 98.62 87 VAL A O 1
ATOM 716 N N . MET A 1 88 ? 12.907 2.484 -3.317 1.00 97.94 88 MET A N 1
ATOM 717 C CA . MET A 1 88 ? 13.581 3.553 -2.586 1.00 97.94 88 MET A CA 1
ATOM 718 C C . MET A 1 88 ? 14.182 2.997 -1.279 1.00 97.94 88 MET A C 1
ATOM 720 O O . MET A 1 88 ? 13.482 2.287 -0.556 1.00 97.94 88 MET A O 1
ATOM 724 N N . PRO A 1 89 ? 15.446 3.293 -0.922 1.00 98.25 89 PRO A N 1
ATOM 725 C CA . PRO A 1 89 ? 16.006 2.938 0.379 1.00 98.25 89 PRO A CA 1
ATOM 726 C C . PRO A 1 89 ? 15.130 3.421 1.536 1.00 98.25 89 PRO A C 1
ATOM 728 O O . PRO A 1 89 ? 14.604 4.532 1.502 1.00 98.25 89 PRO A O 1
ATOM 731 N N . TYR A 1 90 ? 14.998 2.589 2.567 1.00 98.38 90 TYR A N 1
ATOM 732 C CA . TYR A 1 90 ? 14.213 2.944 3.742 1.00 98.38 90 TYR A CA 1
ATOM 733 C C . TYR A 1 90 ? 14.814 4.153 4.462 1.00 98.38 90 TYR A C 1
ATOM 735 O O . TYR A 1 90 ? 15.999 4.154 4.802 1.00 98.38 90 TYR A O 1
ATOM 743 N N . ALA A 1 91 ? 13.980 5.153 4.732 1.00 97.19 91 ALA A N 1
ATOM 744 C CA . ALA A 1 91 ? 14.350 6.325 5.512 1.00 97.19 91 ALA A CA 1
ATOM 745 C C . ALA A 1 91 ? 13.186 6.686 6.453 1.00 97.19 91 ALA A C 1
ATOM 747 O O . ALA A 1 91 ? 12.197 7.253 5.993 1.00 97.19 91 ALA A O 1
ATOM 748 N N . PRO A 1 92 ? 13.260 6.384 7.763 1.00 96.44 92 PRO A N 1
ATOM 749 C CA . PRO A 1 92 ? 12.112 6.456 8.678 1.00 96.44 92 PRO A CA 1
ATOM 750 C C . PRO A 1 92 ? 11.568 7.866 8.929 1.00 96.44 92 PRO A C 1
ATOM 752 O O . PRO A 1 92 ? 10.518 7.999 9.541 1.00 96.44 92 PRO A O 1
ATOM 755 N N . GLN A 1 93 ? 12.265 8.914 8.490 1.00 95.56 93 G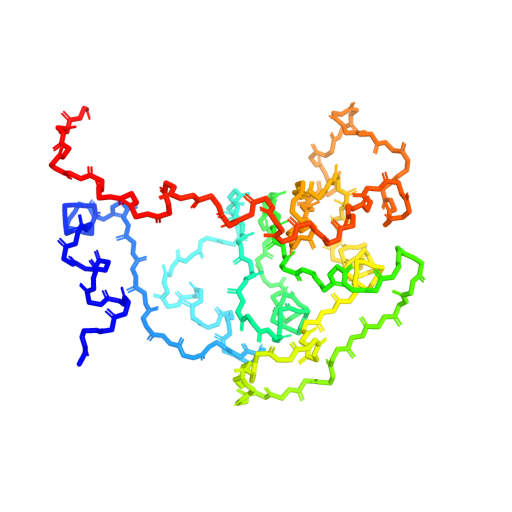LN A N 1
ATOM 756 C CA . GLN A 1 93 ? 11.798 10.306 8.532 1.00 95.56 93 GLN A CA 1
ATOM 757 C C . GLN A 1 93 ? 11.648 10.901 7.124 1.00 95.56 93 GLN A C 1
ATOM 759 O O . GLN A 1 93 ? 11.667 12.119 6.963 1.00 95.56 93 GLN A O 1
ATOM 764 N N . HIS A 1 94 ? 11.552 10.054 6.095 1.00 95.00 94 HIS A N 1
ATOM 765 C CA . HIS A 1 94 ? 11.338 10.503 4.726 1.00 95.00 94 HIS A CA 1
ATOM 766 C C . HIS A 1 94 ? 10.034 11.289 4.624 1.00 95.00 94 HIS A C 1
ATOM 768 O O . HIS A 1 94 ? 8.976 10.803 5.008 1.00 95.00 94 HIS A O 1
ATOM 774 N N . SER A 1 95 ? 10.131 12.486 4.062 1.00 93.88 95 SER A N 1
ATOM 775 C CA . SER A 1 95 ? 8.997 13.260 3.588 1.00 93.88 95 SER A CA 1
ATOM 776 C C . SER A 1 95 ? 9.220 13.479 2.107 1.00 93.88 95 SER A C 1
ATOM 778 O O . SER A 1 95 ? 10.314 13.900 1.717 1.00 93.88 95 SER A O 1
ATOM 780 N N . TRP A 1 96 ? 8.197 13.218 1.305 1.00 93.75 96 TRP A N 1
ATOM 781 C CA . TRP A 1 96 ? 8.287 13.433 -0.126 1.00 93.75 96 TRP A CA 1
ATOM 782 C C . TRP A 1 96 ? 8.587 14.900 -0.442 1.00 93.75 96 TRP A C 1
ATOM 784 O O . TRP A 1 96 ? 8.007 15.819 0.140 1.00 93.75 96 TRP A O 1
ATOM 794 N N . ASP A 1 97 ? 9.521 15.112 -1.364 1.00 93.62 97 ASP A N 1
ATOM 795 C CA . ASP A 1 97 ? 9.990 16.425 -1.806 1.00 93.62 97 ASP A CA 1
ATOM 796 C C . ASP A 1 97 ? 9.351 16.868 -3.136 1.00 93.62 97 ASP A C 1
ATOM 798 O O . ASP A 1 97 ? 9.747 17.877 -3.720 1.00 93.62 97 ASP A O 1
ATOM 802 N N . GLY A 1 98 ? 8.359 16.117 -3.630 1.00 92.25 98 GLY A N 1
ATOM 803 C CA . GLY A 1 98 ? 7.688 16.371 -4.906 1.00 92.25 98 GLY A CA 1
ATOM 804 C C . GLY A 1 98 ? 8.432 15.826 -6.131 1.00 92.25 98 GLY A C 1
ATOM 805 O O . GLY A 1 98 ? 7.984 16.037 -7.261 1.00 92.25 98 GLY A O 1
ATOM 806 N N . THR A 1 99 ? 9.567 15.143 -5.951 1.00 94.50 99 THR A N 1
ATOM 807 C CA . THR A 1 99 ? 10.332 14.551 -7.059 1.00 94.50 99 THR A CA 1
ATOM 808 C C . THR A 1 99 ? 9.798 13.172 -7.461 1.00 94.50 99 THR A C 1
ATOM 810 O O . THR A 1 99 ? 8.890 12.622 -6.851 1.00 94.50 99 THR A O 1
ATOM 813 N N . ASN A 1 100 ? 10.379 12.554 -8.494 1.00 93.38 100 ASN A N 1
ATOM 814 C CA . ASN A 1 100 ? 10.059 11.166 -8.852 1.00 93.38 100 ASN A CA 1
ATOM 815 C C . ASN A 1 100 ? 10.784 10.127 -7.969 1.00 93.38 100 ASN A C 1
ATOM 817 O O . ASN A 1 100 ? 10.743 8.939 -8.287 1.00 93.38 100 ASN A O 1
ATOM 821 N N . TYR A 1 101 ? 11.480 10.549 -6.909 1.00 95.88 101 TYR A N 1
ATOM 822 C CA . TYR A 1 101 ? 12.203 9.670 -5.993 1.00 95.88 101 TYR A CA 1
ATOM 823 C C . TYR A 1 101 ? 11.334 9.341 -4.774 1.00 95.88 101 TYR A C 1
ATOM 825 O O . TYR A 1 101 ? 11.436 9.971 -3.728 1.00 95.88 101 TYR A O 1
ATOM 833 N N . TYR A 1 102 ? 10.444 8.366 -4.942 1.00 95.62 102 TYR A N 1
ATOM 834 C CA . TYR A 1 102 ? 9.541 7.892 -3.894 1.00 95.62 102 TYR A CA 1
ATOM 835 C C . TYR A 1 102 ? 9.141 6.438 -4.153 1.00 95.62 102 TYR A C 1
ATOM 837 O O . TYR A 1 102 ? 9.198 5.956 -5.294 1.00 95.62 102 TYR A O 1
ATOM 845 N N . GLY A 1 103 ? 8.710 5.758 -3.094 1.00 96.75 103 GLY A N 1
ATOM 846 C CA . GLY A 1 103 ? 7.971 4.509 -3.191 1.00 96.75 103 GLY A CA 1
ATOM 847 C C . GLY A 1 103 ? 8.790 3.350 -3.746 1.00 96.75 103 GLY A C 1
ATOM 848 O O . GLY A 1 103 ? 9.984 3.165 -3.482 1.00 96.75 103 GLY A O 1
ATOM 849 N N . ALA A 1 104 ? 8.112 2.544 -4.550 1.00 98.38 104 ALA A N 1
ATOM 850 C CA . ALA A 1 104 ? 8.704 1.432 -5.265 1.00 98.38 104 ALA A CA 1
ATOM 851 C C . ALA A 1 104 ? 8.065 1.269 -6.645 1.00 98.38 104 ALA A C 1
ATOM 853 O O . ALA A 1 104 ? 6.947 1.704 -6.906 1.00 98.38 104 ALA A O 1
ATOM 854 N N . SER A 1 105 ? 8.790 0.609 -7.540 1.00 98.38 105 SER A N 1
ATOM 855 C CA . SER A 1 105 ? 8.258 0.141 -8.821 1.00 98.38 105 SER A CA 1
ATOM 856 C C . SER A 1 105 ? 7.148 -0.904 -8.638 1.00 98.38 105 SER A C 1
ATOM 858 O O . SER A 1 105 ? 7.130 -1.646 -7.650 1.00 98.38 105 SER A O 1
ATOM 860 N N . LEU A 1 106 ? 6.284 -1.054 -9.648 1.00 98.75 106 LEU A N 1
ATOM 861 C CA . LEU A 1 106 ? 5.244 -2.087 -9.636 1.00 98.75 106 LEU A CA 1
ATOM 862 C C . LEU A 1 106 ? 5.827 -3.506 -9.523 1.00 98.75 106 LEU A C 1
ATOM 864 O O . LEU A 1 106 ? 5.300 -4.327 -8.775 1.00 98.75 106 LEU A O 1
ATOM 868 N N . LYS A 1 107 ? 6.948 -3.793 -10.202 1.00 98.81 107 LYS A N 1
ATOM 869 C CA . LYS A 1 107 ? 7.622 -5.101 -10.121 1.00 98.81 107 LYS A CA 1
ATOM 870 C C . LYS A 1 107 ? 8.107 -5.419 -8.709 1.00 98.81 107 LYS A C 1
ATOM 872 O O . LYS A 1 107 ? 8.022 -6.564 -8.270 1.00 98.81 107 LYS A O 1
ATOM 877 N N . ALA A 1 108 ? 8.626 -4.427 -7.988 1.00 98.81 108 ALA A N 1
ATOM 878 C CA . ALA A 1 108 ? 9.055 -4.631 -6.610 1.00 98.81 108 ALA A CA 1
ATOM 879 C C . ALA A 1 108 ? 7.871 -4.982 -5.697 1.00 98.81 108 ALA A C 1
ATOM 881 O O . ALA A 1 108 ? 7.975 -5.903 -4.885 1.00 98.81 108 ALA A O 1
ATOM 882 N N . LEU A 1 109 ? 6.734 -4.301 -5.868 1.00 98.88 109 LEU A N 1
ATOM 883 C CA . LEU A 1 109 ? 5.516 -4.584 -5.107 1.00 98.88 109 LEU A CA 1
ATOM 884 C C . LEU A 1 109 ? 4.889 -5.930 -5.485 1.00 98.88 109 LEU A C 1
ATOM 886 O O . LEU A 1 109 ? 4.441 -6.646 -4.597 1.00 98.88 109 LEU A O 1
ATOM 890 N N . GLU A 1 110 ? 4.925 -6.330 -6.759 1.00 98.88 110 GLU A N 1
ATOM 891 C CA . GLU A 1 110 ? 4.566 -7.689 -7.193 1.00 98.88 110 GLU A CA 1
ATOM 892 C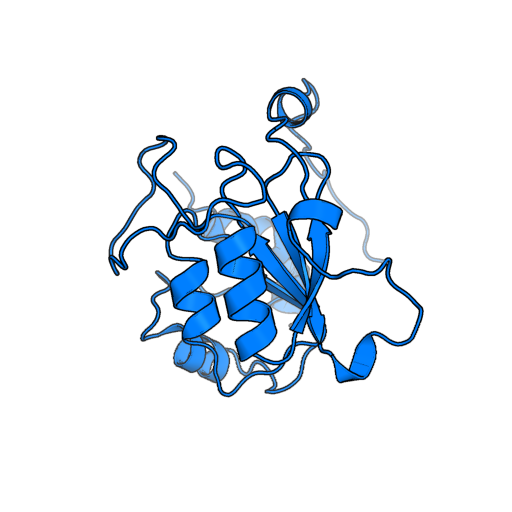 C . GLU A 1 110 ? 5.382 -8.746 -6.435 1.00 98.88 110 GLU A C 1
ATOM 894 O O . GLU A 1 110 ? 4.830 -9.697 -5.877 1.00 98.88 110 GLU A O 1
ATOM 899 N N . ASN A 1 111 ? 6.704 -8.567 -6.378 1.00 98.88 111 ASN A N 1
ATOM 900 C CA . ASN A 1 111 ? 7.598 -9.492 -5.688 1.00 98.88 111 ASN A CA 1
ATOM 901 C C . ASN A 1 111 ? 7.324 -9.545 -4.180 1.00 98.88 111 ASN A C 1
ATOM 903 O O . ASN A 1 111 ? 7.313 -10.635 -3.604 1.00 98.88 111 ASN A O 1
ATOM 907 N N . LEU A 1 112 ? 7.078 -8.392 -3.551 1.00 98.88 112 LEU A N 1
ATOM 908 C CA . LEU A 1 112 ? 6.713 -8.318 -2.138 1.00 98.88 112 LEU A CA 1
ATOM 909 C C . LEU A 1 112 ? 5.355 -8.979 -1.872 1.00 98.88 112 LEU A C 1
ATOM 911 O O . LEU A 1 112 ? 5.253 -9.804 -0.968 1.00 98.88 112 LEU A O 1
ATOM 915 N N . GLY A 1 113 ? 4.340 -8.692 -2.689 1.00 98.81 113 GLY A N 1
ATOM 916 C CA . GLY A 1 113 ? 3.024 -9.320 -2.600 1.00 98.81 113 GLY A CA 1
ATOM 917 C C . GLY A 1 113 ? 3.122 -10.839 -2.650 1.00 98.81 113 GLY A C 1
ATOM 918 O O . GLY A 1 113 ? 2.611 -11.514 -1.756 1.00 98.81 113 GLY A O 1
ATOM 919 N N . ARG A 1 114 ? 3.894 -11.379 -3.603 1.00 98.69 114 ARG A N 1
ATOM 920 C CA . ARG A 1 114 ? 4.131 -12.824 -3.720 1.00 98.69 114 ARG A CA 1
ATOM 921 C C . ARG A 1 114 ? 4.751 -13.418 -2.453 1.00 98.69 114 ARG A C 1
ATOM 923 O O . ARG A 1 114 ? 4.286 -14.455 -1.990 1.00 98.69 114 ARG A O 1
ATOM 930 N N . GLN A 1 115 ? 5.760 -12.763 -1.872 1.00 98.62 115 GLN A N 1
ATOM 931 C CA . GLN A 1 115 ? 6.386 -13.202 -0.613 1.00 98.62 115 GLN A CA 1
ATOM 932 C C . GLN A 1 115 ? 5.399 -13.202 0.560 1.00 98.62 115 GLN A C 1
ATOM 934 O O . GLN A 1 115 ? 5.525 -14.015 1.470 1.00 98.62 115 GLN A O 1
ATOM 939 N N . LYS A 1 116 ? 4.415 -12.301 0.532 1.00 98.50 116 LYS A N 1
ATOM 940 C CA . LYS A 1 116 ? 3.409 -12.134 1.584 1.00 98.50 116 LYS A CA 1
ATOM 941 C C . LYS A 1 116 ? 2.139 -12.965 1.367 1.00 98.50 116 LYS A C 1
ATOM 943 O O . LYS A 1 116 ? 1.234 -12.876 2.187 1.00 98.50 116 LYS A O 1
ATOM 948 N N . GLY A 1 117 ? 2.042 -13.747 0.288 1.00 98.62 117 GLY A N 1
ATOM 949 C CA . GLY A 1 117 ? 0.845 -14.544 -0.018 1.00 98.62 117 GLY A CA 1
ATOM 950 C C . GLY A 1 117 ? -0.276 -13.772 -0.727 1.00 98.62 117 GLY A C 1
ATOM 951 O O . GLY A 1 117 ? -1.447 -14.116 -0.571 1.00 98.62 117 GLY A O 1
ATOM 952 N N . TYR A 1 118 ? 0.076 -12.750 -1.508 1.00 98.88 118 TYR A N 1
ATOM 953 C CA . TYR A 1 118 ? -0.845 -11.941 -2.306 1.00 98.88 118 TYR A CA 1
ATOM 954 C C . TYR A 1 118 ? -0.462 -11.949 -3.787 1.00 98.88 118 TYR A C 1
ATOM 956 O O . TYR A 1 118 ? 0.709 -12.099 -4.144 1.00 98.88 118 TYR A O 1
ATOM 964 N N . SER A 1 119 ? -1.448 -11.713 -4.646 1.00 98.81 119 SER A N 1
ATOM 965 C CA . SER A 1 119 ? -1.269 -11.576 -6.092 1.00 98.81 119 SER A CA 1
ATOM 966 C C . SER A 1 119 ? -1.706 -10.193 -6.563 1.00 98.81 119 SER A C 1
ATOM 968 O O . SER A 1 119 ? -2.738 -9.693 -6.119 1.00 98.81 119 SER A O 1
ATOM 970 N N . LEU A 1 120 ? -0.920 -9.580 -7.453 1.00 98.81 120 LEU A N 1
ATOM 971 C CA . LEU A 1 120 ? -1.273 -8.328 -8.127 1.00 98.81 120 LEU A CA 1
ATOM 972 C C . LEU A 1 120 ? -2.424 -8.598 -9.098 1.00 98.81 120 LEU A C 1
ATOM 974 O O . LEU A 1 120 ? -2.271 -9.425 -9.991 1.00 98.81 120 LEU A O 1
ATOM 978 N N . VAL A 1 121 ? -3.550 -7.905 -8.931 1.00 98.62 121 VAL A N 1
ATOM 979 C CA . VAL A 1 121 ? -4.760 -8.126 -9.745 1.00 98.62 121 VAL A CA 1
ATOM 980 C C . VAL A 1 121 ? -5.158 -6.928 -10.606 1.00 98.62 121 VAL A C 1
ATOM 982 O O . VAL A 1 121 ? -6.070 -7.031 -11.426 1.00 98.62 121 VAL A O 1
ATOM 985 N N . GLY A 1 122 ? -4.499 -5.784 -10.430 1.00 98.12 122 GLY A N 1
ATOM 986 C CA . GLY A 1 122 ? -4.764 -4.591 -11.222 1.00 98.12 122 GLY A CA 1
ATOM 987 C C . GLY A 1 122 ? -4.111 -3.340 -10.658 1.00 98.12 122 GLY A C 1
ATOM 988 O O . GLY A 1 122 ? -3.627 -3.320 -9.525 1.00 98.12 122 GLY A O 1
ATOM 989 N N . CYS A 1 123 ? -4.153 -2.277 -11.451 1.00 98.25 123 CYS A N 1
ATOM 990 C CA . CYS A 1 123 ? -3.741 -0.936 -11.064 1.00 98.25 123 CYS A CA 1
ATOM 991 C C . CYS A 1 123 ? -4.853 0.064 -11.391 1.00 98.25 123 CYS A C 1
ATOM 993 O O . CYS A 1 123 ? -5.699 -0.184 -12.252 1.00 98.25 123 CYS A O 1
ATOM 995 N N . ASN A 1 124 ? -4.867 1.213 -10.717 1.00 95.75 124 ASN A N 1
ATOM 996 C CA . ASN A 1 124 ? -5.768 2.291 -11.114 1.00 95.75 124 ASN A CA 1
ATOM 997 C C . ASN A 1 124 ? -5.304 2.944 -12.430 1.00 95.75 124 ASN A C 1
ATOM 999 O O . ASN A 1 124 ? -4.114 3.007 -12.730 1.00 95.75 124 ASN A O 1
ATOM 1003 N N . LEU A 1 125 ? -6.245 3.521 -13.184 1.00 94.19 125 LEU A N 1
ATOM 1004 C CA . LEU A 1 125 ? -5.980 4.128 -14.501 1.00 94.19 125 LEU A CA 1
ATOM 1005 C C . LEU A 1 125 ? -4.973 5.291 -14.476 1.00 94.19 125 LEU A C 1
ATOM 1007 O O . LEU A 1 125 ? -4.392 5.637 -15.504 1.00 94.19 125 LEU A O 1
ATOM 1011 N N . VAL A 1 126 ? -4.785 5.926 -13.318 1.00 94.50 126 VAL A N 1
ATOM 1012 C CA . VAL A 1 126 ? -3.815 7.016 -13.142 1.00 94.50 126 VAL A CA 1
ATOM 1013 C C . VAL A 1 126 ? -2.379 6.482 -13.085 1.00 94.50 126 VAL A C 1
ATOM 1015 O O . VAL A 1 126 ? -1.447 7.229 -13.379 1.00 94.50 126 VAL A O 1
ATOM 1018 N N . GLY A 1 127 ? -2.195 5.204 -12.751 1.00 95.38 127 GLY A N 1
ATOM 1019 C CA . GLY A 1 127 ? -0.883 4.581 -12.644 1.00 95.38 127 GLY A CA 1
ATOM 1020 C C . GLY A 1 127 ? -0.153 4.923 -11.344 1.00 95.38 127 GLY A C 1
ATOM 1021 O O . GLY A 1 127 ? 1.030 5.252 -11.386 1.00 95.38 127 GLY A O 1
ATOM 1022 N N . VAL A 1 128 ? -0.880 4.928 -10.218 1.00 95.25 128 VAL A N 1
ATOM 1023 C CA . VAL A 1 128 ? -0.336 5.252 -8.880 1.00 95.25 128 VAL A CA 1
ATOM 1024 C C . VAL A 1 128 ? -0.681 4.231 -7.806 1.00 95.25 128 VAL A C 1
ATOM 1026 O O . VAL A 1 128 ? 0.076 4.092 -6.868 1.00 95.25 128 VAL A O 1
ATOM 1029 N N . ASN A 1 129 ? -1.776 3.478 -7.933 1.00 97.50 129 ASN A N 1
ATOM 1030 C CA . ASN A 1 129 ? -2.195 2.494 -6.933 1.00 97.50 129 ASN A CA 1
ATOM 1031 C C . ASN A 1 129 ? -2.257 1.096 -7.537 1.00 97.50 129 ASN A C 1
ATOM 1033 O O . ASN A 1 129 ? -2.880 0.896 -8.584 1.00 97.50 129 ASN A O 1
ATOM 1037 N N . ALA A 1 130 ? -1.612 0.141 -6.872 1.00 98.44 130 ALA A N 1
ATOM 1038 C CA . ALA A 1 130 ? -1.600 -1.271 -7.222 1.00 98.44 130 ALA A CA 1
ATOM 1039 C C . ALA A 1 130 ? -2.445 -2.067 -6.224 1.00 98.44 130 ALA A C 1
ATOM 1041 O O . ALA A 1 130 ? -2.300 -1.894 -5.017 1.00 98.44 130 ALA A O 1
ATOM 1042 N N . PHE A 1 131 ? -3.303 -2.952 -6.729 1.00 98.75 131 PHE A N 1
ATOM 1043 C CA . PHE A 1 131 ? -4.233 -3.743 -5.930 1.00 98.75 131 PHE A CA 1
ATOM 1044 C C . PHE A 1 131 ? -3.790 -5.199 -5.857 1.00 98.75 131 PHE A C 1
ATOM 1046 O O . PHE A 1 131 ? -3.567 -5.860 -6.874 1.00 98.75 131 PHE A O 1
ATOM 1053 N N . PHE A 1 132 ? -3.723 -5.710 -4.637 1.00 98.88 132 PHE A N 1
ATOM 1054 C CA . PHE A 1 132 ? -3.292 -7.055 -4.307 1.00 98.88 132 PHE A CA 1
ATOM 1055 C C . PHE A 1 132 ? -4.406 -7.801 -3.584 1.00 98.88 132 PHE A C 1
ATOM 1057 O O . PHE A 1 132 ? -5.007 -7.270 -2.652 1.00 98.88 132 PHE A O 1
ATOM 1064 N N . VAL A 1 133 ? -4.655 -9.046 -3.980 1.00 98.88 133 VAL A N 1
ATOM 1065 C CA . VAL A 1 133 ? -5.651 -9.926 -3.350 1.00 98.88 133 VAL A CA 1
ATOM 1066 C C . VAL A 1 133 ? -4.940 -11.101 -2.700 1.00 98.88 133 VAL A C 1
ATOM 1068 O O . VAL A 1 133 ? -4.012 -11.668 -3.283 1.00 98.88 133 VAL A O 1
ATOM 1071 N N . ARG A 1 134 ? -5.364 -11.458 -1.485 1.00 98.62 134 ARG A N 1
ATOM 1072 C CA . ARG A 1 134 ? -4.829 -12.609 -0.750 1.00 98.62 134 ARG A CA 1
ATOM 1073 C C . ARG A 1 134 ? -5.078 -13.897 -1.540 1.00 98.62 134 ARG A C 1
ATOM 1075 O O . ARG A 1 134 ? -6.164 -14.094 -2.087 1.00 98.62 134 ARG A O 1
ATOM 1082 N N . ASN A 1 135 ? -4.072 -14.764 -1.639 1.00 98.31 135 ASN A N 1
ATOM 1083 C CA . ASN A 1 135 ? -4.089 -15.869 -2.604 1.00 98.31 135 ASN A CA 1
ATOM 1084 C C . ASN A 1 135 ? -5.239 -16.870 -2.392 1.00 98.31 135 ASN A C 1
ATOM 1086 O O . ASN A 1 135 ? -5.751 -17.424 -3.362 1.00 98.31 135 ASN A O 1
ATOM 1090 N N . ASP A 1 136 ? -5.678 -17.068 -1.148 1.00 97.81 136 ASP A N 1
ATOM 1091 C CA . ASP A 1 136 ? -6.816 -17.922 -0.783 1.00 97.81 136 ASP A CA 1
ATOM 1092 C C . ASP A 1 136 ? -8.172 -17.383 -1.277 1.00 97.81 136 ASP A C 1
ATOM 1094 O O . ASP A 1 136 ? -9.155 -18.121 -1.313 1.00 97.81 136 ASP A O 1
ATOM 1098 N N . LEU A 1 137 ? -8.237 -16.113 -1.692 1.00 97.56 137 LEU A N 1
ATOM 1099 C CA . LEU A 1 137 ? -9.465 -15.437 -2.121 1.00 97.56 137 LEU A CA 1
ATOM 1100 C C . LEU A 1 137 ? -9.5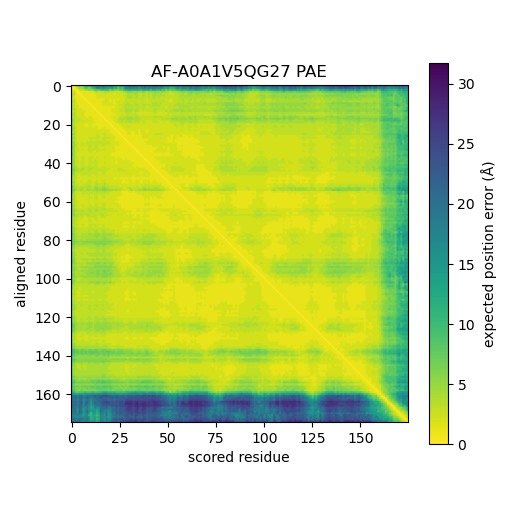51 -15.194 -3.634 1.00 97.56 137 LEU A C 1
ATOM 1102 O O . LEU A 1 137 ? -10.616 -14.802 -4.120 1.00 97.56 137 LEU A O 1
ATOM 1106 N N . LEU A 1 138 ? -8.471 -15.437 -4.384 1.00 95.56 138 LEU A N 1
ATOM 1107 C CA . LEU A 1 138 ? -8.396 -15.161 -5.825 1.00 95.56 138 LEU A CA 1
ATOM 1108 C C . LEU A 1 138 ? -9.492 -15.885 -6.617 1.00 95.56 138 LEU A C 1
ATOM 1110 O O . LEU A 1 138 ? -10.315 -15.246 -7.276 1.00 95.56 138 LEU A O 1
ATOM 1114 N N . GLY A 1 139 ? -9.519 -17.220 -6.535 1.00 93.69 139 GLY A N 1
ATOM 1115 C CA . GLY A 1 139 ? -10.320 -18.047 -7.441 1.00 93.69 139 GLY A CA 1
ATOM 1116 C C . GLY A 1 139 ? -9.997 -17.760 -8.915 1.00 93.69 139 GLY A C 1
ATOM 1117 O O . GLY A 1 139 ? -8.847 -17.515 -9.270 1.00 93.69 139 GLY A O 1
ATOM 1118 N N . ASP A 1 140 ? -11.025 -17.751 -9.758 1.00 95.31 140 ASP A N 1
ATOM 1119 C CA . ASP A 1 140 ? -11.003 -17.421 -11.191 1.00 95.31 140 ASP A CA 1
ATOM 1120 C C . ASP A 1 140 ? -11.495 -15.988 -11.487 1.00 95.31 140 ASP A C 1
ATOM 1122 O O . ASP A 1 140 ? -11.848 -15.650 -12.615 1.00 95.31 140 ASP A O 1
ATOM 1126 N N . ARG A 1 141 ? -11.523 -15.122 -10.465 1.00 95.44 141 ARG A N 1
ATOM 1127 C CA . ARG A 1 141 ? -12.159 -13.793 -10.529 1.00 95.44 141 ARG A CA 1
ATOM 1128 C C . ARG A 1 141 ? -11.285 -12.701 -11.146 1.00 95.44 141 ARG A C 1
ATOM 1130 O O . ARG A 1 141 ? -11.781 -11.605 -11.397 1.00 95.44 141 ARG A O 1
ATOM 1137 N N . PHE A 1 142 ? -9.997 -12.969 -11.351 1.00 97.00 142 PHE A N 1
ATOM 1138 C CA . PHE A 1 142 ? -9.006 -11.975 -11.766 1.00 97.00 142 PHE A CA 1
ATOM 1139 C C . PHE A 1 142 ? -8.184 -12.460 -12.960 1.00 97.00 142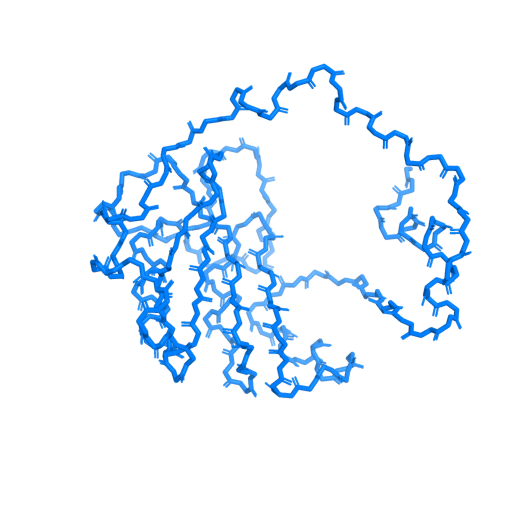 PHE A C 1
ATOM 1141 O O . PHE A 1 142 ? -7.926 -13.653 -13.116 1.00 97.00 142 PHE A O 1
ATOM 1148 N N . CYS A 1 143 ? -7.760 -11.515 -13.800 1.00 95.88 143 CYS A N 1
ATOM 1149 C CA . CYS A 1 143 ? -7.018 -11.804 -15.023 1.00 95.88 143 CYS A CA 1
ATOM 1150 C C . CYS A 1 143 ? -5.571 -12.206 -14.702 1.00 95.88 143 CYS A C 1
ATOM 1152 O O . CYS A 1 143 ? -4.788 -11.380 -14.250 1.00 95.88 143 CYS A O 1
ATOM 1154 N N . ALA A 1 144 ? -5.215 -13.464 -14.950 1.00 96.38 144 ALA A N 1
ATOM 1155 C CA . ALA A 1 144 ? -3.832 -13.933 -14.911 1.00 96.38 144 ALA A CA 1
ATOM 1156 C C . ALA A 1 144 ? -3.088 -13.587 -16.228 1.00 96.38 144 ALA A C 1
ATOM 1158 O O . ALA A 1 144 ? -3.741 -13.442 -17.262 1.00 96.38 144 ALA A O 1
ATOM 1159 N N . PRO A 1 145 ? -1.739 -13.525 -16.243 1.00 97.88 145 PRO A N 1
ATOM 1160 C CA . PRO A 1 145 ? -0.833 -13.747 -15.116 1.00 97.88 145 PRO A CA 1
ATOM 1161 C C . PRO A 1 145 ? -0.783 -12.547 -14.157 1.00 97.88 145 PRO A C 1
ATOM 1163 O O . PRO A 1 145 ? -0.840 -11.401 -14.582 1.00 97.88 145 PRO A O 1
ATOM 1166 N N . PHE A 1 146 ? -0.627 -12.816 -12.856 1.00 98.38 146 PHE A N 1
ATOM 1167 C CA . PHE A 1 146 ? -0.567 -11.799 -11.791 1.00 98.38 146 PHE A CA 1
ATOM 1168 C C . PHE A 1 146 ? 0.793 -11.088 -11.736 1.00 98.38 146 PHE A C 1
ATOM 1170 O O . PHE A 1 146 ? 1.497 -11.119 -10.722 1.00 98.38 146 PHE A O 1
ATOM 1177 N N . THR A 1 147 ? 1.205 -10.517 -12.865 1.00 98.62 147 THR A N 1
ATOM 1178 C CA . THR A 1 147 ? 2.497 -9.855 -13.041 1.00 98.62 147 THR A CA 1
ATOM 1179 C C . THR A 1 147 ? 2.320 -8.372 -13.322 1.00 98.62 147 THR A C 1
ATOM 1181 O O . THR A 1 147 ? 1.295 -7.928 -13.843 1.00 98.62 147 THR A O 1
ATOM 1184 N N . ALA A 1 148 ? 3.351 -7.595 -13.003 1.00 98.38 148 ALA A N 1
ATOM 1185 C CA . ALA A 1 148 ? 3.415 -6.181 -13.318 1.00 98.38 148 ALA A CA 1
ATOM 1186 C C . ALA A 1 148 ? 3.208 -5.947 -14.818 1.00 98.38 148 ALA A C 1
ATOM 1188 O O . ALA A 1 148 ? 2.443 -5.075 -15.187 1.00 98.38 148 ALA A O 1
ATOM 1189 N N . GLU A 1 149 ? 3.803 -6.750 -15.699 1.00 98.06 149 GLU A N 1
ATOM 1190 C CA . GLU A 1 149 ? 3.666 -6.596 -17.152 1.00 98.06 149 GLU A CA 1
ATOM 1191 C C . GLU A 1 149 ? 2.223 -6.764 -17.649 1.00 98.06 149 GLU A C 1
ATOM 1193 O O . GLU A 1 149 ? 1.869 -6.158 -18.656 1.00 98.06 149 GLU A O 1
ATOM 1198 N N . ASN A 1 150 ? 1.399 -7.554 -16.954 1.00 98.00 150 ASN A N 1
ATOM 1199 C CA . ASN A 1 150 ? -0.008 -7.757 -17.303 1.00 98.00 150 ASN A CA 1
ATOM 1200 C C . ASN A 1 150 ? -0.915 -6.636 -16.775 1.00 98.00 150 ASN A C 1
ATOM 1202 O O . ASN A 1 150 ? -1.876 -6.252 -17.434 1.00 98.00 150 ASN A O 1
ATOM 1206 N N . HIS A 1 151 ? -0.620 -6.124 -15.577 1.00 97.69 151 HIS A N 1
ATOM 1207 C CA . HIS A 1 151 ? -1.495 -5.191 -14.856 1.00 97.69 151 HIS A CA 1
ATOM 1208 C C . HIS A 1 151 ? -1.016 -3.738 -14.848 1.00 97.69 151 HIS A C 1
ATOM 1210 O O . HIS A 1 151 ? -1.701 -2.880 -14.293 1.00 97.69 151 HIS A O 1
ATOM 1216 N N . TYR A 1 152 ? 0.159 -3.460 -15.409 1.00 96.56 152 TYR A N 1
ATOM 1217 C CA . TYR A 1 152 ? 0.769 -2.140 -15.368 1.00 96.56 152 TYR A CA 1
ATOM 1218 C C . TYR A 1 152 ? -0.114 -1.088 -16.022 1.00 96.56 152 TYR A C 1
ATOM 1220 O O . TYR A 1 152 ? -0.550 -1.236 -17.163 1.00 96.56 152 TYR A O 1
ATOM 1228 N N . GLU A 1 153 ? -0.272 0.028 -15.321 1.00 96.44 153 GLU A N 1
ATOM 1229 C CA . GLU A 1 153 ? -0.839 1.239 -15.884 1.00 96.44 153 GLU A CA 1
ATOM 1230 C C . GLU A 1 153 ? 0.246 2.322 -15.922 1.00 96.44 153 GLU A C 1
ATOM 1232 O O . GLU A 1 153 ? 0.900 2.589 -14.913 1.00 96.44 153 GLU A O 1
ATOM 1237 N N . PRO A 1 154 ? 0.486 2.972 -17.072 1.00 91.38 154 PRO A N 1
ATOM 1238 C CA . PRO A 1 154 ? 1.425 4.074 -17.132 1.00 91.38 154 PRO A CA 1
ATOM 1239 C C . PRO A 1 154 ? 0.923 5.249 -16.296 1.00 91.38 154 PRO A C 1
ATOM 1241 O O . PRO A 1 154 ? -0.277 5.467 -16.123 1.00 91.38 154 PRO A O 1
ATOM 1244 N N . ARG A 1 155 ? 1.864 6.072 -15.847 1.00 91.00 155 ARG A N 1
ATOM 1245 C CA . ARG A 1 155 ? 1.578 7.310 -15.126 1.00 91.00 155 ARG A CA 1
ATOM 1246 C C . ARG A 1 155 ? 0.802 8.305 -16.001 1.00 91.00 155 ARG A C 1
ATOM 1248 O O . ARG A 1 155 ? 1.364 8.915 -16.912 1.00 91.00 155 ARG A O 1
ATOM 1255 N N . ARG A 1 156 ? -0.478 8.522 -15.690 1.00 92.56 156 ARG A N 1
ATOM 1256 C CA . ARG A 1 156 ? -1.412 9.413 -16.408 1.00 92.56 156 ARG A CA 1
ATOM 1257 C C . ARG A 1 156 ? -1.927 10.552 -15.518 1.00 92.56 156 ARG A C 1
ATOM 1259 O O . ARG A 1 156 ? -3.130 10.761 -15.394 1.00 92.56 156 ARG A O 1
ATOM 1266 N N . TYR A 1 157 ? -1.028 11.340 -14.921 1.00 86.62 157 TYR A N 1
ATOM 1267 C CA . TYR A 1 157 ? -1.402 12.447 -14.016 1.00 86.62 157 TYR A CA 1
ATOM 1268 C C . TYR A 1 157 ? -2.335 13.500 -14.626 1.00 86.62 157 TYR A C 1
ATOM 1270 O O . TYR A 1 157 ? -3.053 14.171 -13.888 1.00 86.62 157 TYR A O 1
ATOM 1278 N N . PHE A 1 158 ? -2.377 13.630 -15.955 1.00 87.81 158 PHE A N 1
ATOM 1279 C CA . PHE A 1 158 ? -3.329 14.510 -16.636 1.00 87.81 158 PHE A CA 1
ATOM 1280 C C . PHE A 1 158 ? -4.796 14.145 -16.333 1.00 87.81 158 PHE A C 1
ATOM 1282 O O . PHE A 1 158 ? -5.646 15.030 -16.331 1.00 87.81 158 PHE A O 1
ATOM 1289 N N . LEU A 1 159 ? -5.096 12.884 -15.989 1.00 86.12 159 LEU A N 1
ATOM 1290 C CA . LEU A 1 159 ? -6.431 12.456 -15.550 1.00 86.12 159 LEU A CA 1
ATOM 1291 C C . LEU A 1 159 ? -6.827 13.056 -14.190 1.00 86.12 159 LEU A C 1
ATOM 1293 O O . LEU A 1 159 ? -8.011 13.229 -13.912 1.00 86.12 159 LEU A O 1
ATOM 1297 N N . CYS A 1 160 ? -5.852 13.428 -13.356 1.00 77.44 160 CYS A N 1
ATOM 1298 C CA . CYS A 1 160 ? -6.083 14.045 -12.049 1.00 77.44 160 CYS A CA 1
ATOM 1299 C C . CYS A 1 160 ? -6.206 15.575 -12.104 1.00 77.44 160 CYS A C 1
ATOM 1301 O O . CYS A 1 160 ? -6.527 16.187 -11.085 1.00 77.44 160 CYS A O 1
ATOM 1303 N N . GLN A 1 161 ? -5.955 16.205 -13.257 1.00 69.00 161 GLN A N 1
ATOM 1304 C CA . GLN A 1 161 ? -5.973 17.666 -13.435 1.00 69.00 161 GLN A CA 1
ATOM 1305 C C . GLN A 1 161 ? -7.359 18.216 -13.818 1.00 69.00 161 GLN A C 1
ATOM 1307 O O . GLN A 1 161 ? -7.480 19.312 -14.359 1.00 69.00 161 GLN A O 1
ATOM 1312 N N . SER A 1 162 ? -8.423 17.466 -13.522 1.00 60.31 162 SER A N 1
ATOM 1313 C CA . SER A 1 162 ? -9.798 17.886 -13.787 1.00 60.31 162 SER A CA 1
ATOM 1314 C C . SER A 1 162 ? -10.151 19.191 -13.045 1.00 60.31 162 SER A C 1
ATOM 1316 O O . SER A 1 162 ? -9.897 19.286 -11.840 1.00 60.31 162 SER A O 1
ATOM 1318 N N . PRO A 1 163 ? -10.793 20.178 -13.706 1.00 56.44 163 PRO A N 1
ATOM 1319 C CA . PRO A 1 163 ? -11.240 21.427 -13.076 1.00 56.44 163 PRO A CA 1
ATOM 1320 C C . PRO A 1 163 ? -12.308 21.225 -11.984 1.00 56.44 163 PRO A C 1
ATOM 1322 O O . PRO A 1 163 ? -12.604 22.148 -11.231 1.00 56.44 163 PRO A O 1
ATOM 1325 N N . TRP A 1 164 ? -12.846 20.011 -11.836 1.00 56.03 164 TRP A N 1
ATOM 1326 C CA . TRP A 1 164 ? -13.813 19.629 -10.799 1.00 56.03 164 TRP A CA 1
ATOM 1327 C C . TRP A 1 164 ? -13.161 19.217 -9.460 1.00 56.03 164 TRP A C 1
ATOM 1329 O O . TRP A 1 164 ? -13.810 18.612 -8.611 1.00 56.03 164 TRP A O 1
ATOM 1339 N N . ARG A 1 165 ? -11.871 19.530 -9.263 1.00 51.09 165 ARG A N 1
ATOM 1340 C CA . ARG A 1 165 ? -11.016 19.069 -8.148 1.00 51.09 165 ARG A CA 1
ATOM 1341 C C . ARG A 1 165 ? -11.446 19.514 -6.745 1.00 51.09 165 ARG A C 1
ATOM 1343 O O . ARG A 1 165 ? -11.019 18.913 -5.766 1.00 51.09 165 ARG A O 1
ATOM 1350 N N . TYR A 1 166 ? -12.287 20.537 -6.632 1.00 53.19 166 TYR A N 1
ATOM 1351 C CA . TYR A 1 166 ? -12.795 21.025 -5.349 1.00 53.19 166 TYR A CA 1
ATOM 1352 C C . TYR A 1 166 ? -14.200 20.479 -5.098 1.00 53.19 166 TYR A C 1
ATOM 1354 O O . TYR A 1 166 ? -15.193 21.204 -5.165 1.00 53.19 166 TYR A O 1
ATOM 1362 N N . MET A 1 167 ? -14.292 19.177 -4.818 1.00 52.53 167 MET A N 1
ATOM 1363 C CA . MET A 1 167 ? -15.533 18.577 -4.337 1.00 52.53 167 MET A CA 1
ATOM 1364 C C . MET A 1 167 ? -15.805 19.069 -2.913 1.00 52.53 167 MET A C 1
ATOM 1366 O O . MET A 1 167 ? -15.369 18.488 -1.924 1.00 52.53 167 MET A O 1
ATOM 1370 N N . LYS A 1 168 ? -16.541 20.176 -2.795 1.00 59.88 168 LYS A N 1
ATOM 1371 C CA . LYS A 1 168 ? -17.211 20.534 -1.546 1.00 59.88 168 LYS A CA 1
ATOM 1372 C C . LYS A 1 168 ? -18.332 19.516 -1.349 1.00 59.88 168 LYS A C 1
ATOM 1374 O O . LYS A 1 168 ? -19.390 19.665 -1.950 1.00 59.88 168 LYS A O 1
ATOM 1379 N N . PHE A 1 169 ? -18.113 18.506 -0.509 1.00 60.34 169 PHE A N 1
ATOM 1380 C CA . PHE A 1 169 ? -19.090 17.431 -0.277 1.00 60.34 169 PHE A CA 1
ATOM 1381 C C . PHE A 1 169 ? -20.417 17.888 0.362 1.00 60.34 169 PHE A C 1
ATOM 1383 O O . PHE A 1 169 ? -21.325 17.078 0.501 1.00 60.34 169 PHE A O 1
ATOM 1390 N N . GLY A 1 170 ? -20.575 19.185 0.665 1.00 64.06 170 GLY A N 1
ATOM 1391 C CA . GLY A 1 170 ? -21.833 19.767 1.137 1.00 64.06 170 GLY A CA 1
ATOM 1392 C C . GLY A 1 170 ? -22.331 19.144 2.451 1.00 64.06 170 GLY A C 1
ATOM 1393 O O . GLY A 1 170 ? -21.644 18.321 3.053 1.00 64.06 170 GLY A O 1
ATOM 1394 N N . PRO A 1 171 ? -23.500 19.564 2.956 1.00 59.66 171 PRO A N 1
ATOM 1395 C CA . PRO A 1 171 ? -24.196 18.801 3.985 1.00 59.66 171 PRO A CA 1
ATOM 1396 C C . PRO A 1 171 ? -24.696 17.470 3.396 1.00 59.66 171 PRO A C 1
ATOM 1398 O O . PRO A 1 171 ? -25.227 17.452 2.286 1.00 59.66 171 PRO A O 1
ATOM 1401 N N . TYR A 1 172 ? -24.553 16.373 4.142 1.00 68.00 172 TYR A N 1
ATOM 1402 C CA . TYR A 1 172 ? -25.128 15.067 3.806 1.00 68.00 172 TYR A CA 1
ATOM 1403 C C . TYR A 1 172 ? -26.265 14.729 4.774 1.00 68.00 172 TYR A C 1
ATOM 1405 O O . TYR A 1 172 ? -26.281 15.190 5.914 1.00 68.00 172 TYR A O 1
ATOM 1413 N N . VAL A 1 173 ? -27.232 13.945 4.301 1.00 60.81 173 VAL A N 1
ATOM 1414 C CA . VAL A 1 173 ? -28.337 13.430 5.118 1.00 60.81 173 VAL A CA 1
ATOM 1415 C C . VAL A 1 173 ? -27.967 12.015 5.553 1.00 60.81 173 VAL A C 1
ATOM 1417 O O . VAL A 1 173 ? -27.501 11.228 4.730 1.00 60.81 173 VAL A O 1
ATOM 1420 N N . GLU A 1 174 ? -28.131 11.706 6.838 1.00 63.97 174 GLU A N 1
ATOM 1421 C CA . GLU A 1 174 ? -27.973 10.339 7.344 1.00 63.97 174 GLU A CA 1
ATOM 1422 C C . GLU A 1 174 ? -29.041 9.427 6.718 1.00 63.97 174 GLU A C 1
ATOM 1424 O O . GLU A 1 174 ? -30.217 9.793 6.663 1.00 63.97 174 GLU A O 1
ATOM 1429 N N . GLY A 1 175 ? -28.612 8.267 6.215 1.00 52.59 175 GLY A N 1
ATOM 1430 C CA . GLY A 1 175 ? -29.474 7.189 5.722 1.00 52.59 175 GLY A CA 1
ATOM 1431 C C . GLY A 1 175 ? -29.438 5.983 6.646 1.00 52.59 175 GLY A C 1
ATOM 1432 O O . GLY A 1 175 ? -28.389 5.781 7.304 1.00 52.59 175 GLY A O 1
#

Foldseek 3Di:
DDDPQNVCCVVVVVCVVVVVDDDDDDQDALVCLVVVCVVVVPDLEEAEEEQDNWACQLSNVLSSQSHDHQKYKTWALLVDPQPDWFHQPGDSPDDHPPDSRGGTHNQNVQVSQVVNQWFFQAADQQQTITMIGHNVPPPPVGDDPRGSNVHGHHHNCVVVVDPCNPPPVPDDDDD

Nearest PDB structures (foldseek):
  8b9j-assembly1_A  TM=2.975E-01  e=7.504E+00  Drosophila melanogaster

Radius of gyration: 17.34 Å; Cα contacts (8 Å, |Δi|>4): 275; chains: 1; bounding box: 46×44×37 Å

Secondary structure (DSSP, 8-state):
---HHHHHHHHTHHHHHTTS---------TTTHHHHHHHTT--SS-SEEEE-STTTHHHHHHH--S---SEEEEE--TTS-TT---BPPP-TT----SSS--SB-HHHHHHHHHHTTEEEEEE-TTS-EEEEEEGGG-TTSS-S--SHHHH-----GGGG--TT-----------

pLDDT: mean 92.73, std 11.64, range [51.09, 98.88]

Solvent-accessible surface area (backbone atoms only — not comparable to full-atom values): 10359 Å² total; per-residue (Å²): 131,84,51,74,66,52,51,48,53,64,79,42,39,69,42,41,76,71,65,80,41,87,88,81,94,73,88,80,30,51,88,45,46,62,59,51,37,56,77,68,62,56,62,48,64,45,65,74,42,78,39,78,68,63,30,55,31,60,52,36,60,66,52,52,74,81,53,57,46,47,28,38,36,35,46,29,34,29,86,47,59,36,84,45,74,42,68,58,80,90,54,84,82,69,70,68,86,85,65,91,82,45,19,20,16,47,28,37,52,37,55,50,31,51,77,72,49,24,37,41,60,36,44,42,82,48,14,43,39,37,36,29,36,27,58,95,70,46,84,88,78,58,71,77,64,55,41,28,78,72,37,62,36,61,59,34,66,75,75,74,66,50,92,73,74,78,74,75,78,70,89,79,80,92,129

Mean predicted aligned error: 4.88 Å